Protein AF-A0AA96R3G8-F1 (afdb_monomer)

Foldseek 3Di:
DDKDWQDFDDQDLVSLLSSLVVQCPPPQNVVFDDPVNVVLSCVLNPADPDPVSCSVVSVVSSVVCQVDPWTQGPVRAIWHWDADPVRRTIMIGGPVNVVVVVVVVVVVVVVVVVVVPDPDD

Nearest PDB structures (foldseek):
  1lnw-assembly4_H  TM=2.146E-01  e=2.496E+00  Pseudomonas aeruginosa
  3dpu-assembly1_B  TM=3.747E-01  e=9.091E+00  Chlorobaculum tepidum

Sequence (121 aa):
MMFLELHEGTIGLDDIKRIVHKLLENKAVFRQLSPQLYNDLAYIITPTLASDHNEANIRAKFHEVVQNFVIQGDSGQPMRFYRDEQFNRLYFADEAGWKEAQGFEAREMDASLLKKQLPKL

Structure (mmCIF, N/CA/C/O backbone):
data_AF-A0AA96R3G8-F1
#
_entry.id   AF-A0AA96R3G8-F1
#
loop_
_atom_site.group_PDB
_atom_site.id
_atom_site.type_symbol
_atom_site.label_atom_id
_atom_site.label_alt_id
_atom_site.label_comp_id
_atom_site.label_asym_id
_atom_site.label_entity_id
_atom_site.label_seq_id
_atom_site.pdbx_PDB_ins_code
_atom_site.Cartn_x
_atom_site.Cartn_y
_atom_site.Cartn_z
_atom_site.occupancy
_atom_site.B_iso_or_equiv
_atom_site.auth_seq_id
_atom_site.auth_comp_id
_atom_site.auth_asym_id
_atom_site.auth_atom_id
_atom_site.pdbx_PDB_model_num
ATOM 1 N N . MET A 1 1 ? -14.581 2.679 10.925 1.00 65.12 1 MET A N 1
ATOM 2 C CA . MET A 1 1 ? -13.739 1.512 10.634 1.00 65.12 1 MET A CA 1
ATOM 3 C C . MET A 1 1 ? -13.480 1.492 9.147 1.00 65.12 1 MET A C 1
ATOM 5 O O . MET A 1 1 ? -14.438 1.597 8.386 1.00 65.12 1 MET A O 1
ATOM 9 N N . MET A 1 2 ? -12.218 1.415 8.744 1.00 70.81 2 MET A N 1
ATOM 10 C CA . MET A 1 2 ? -11.840 1.280 7.340 1.00 70.81 2 MET A CA 1
ATOM 11 C C . MET A 1 2 ? -10.905 0.087 7.171 1.00 70.81 2 MET A C 1
ATOM 13 O O . MET A 1 2 ? -9.944 -0.069 7.922 1.00 70.81 2 MET A O 1
ATOM 17 N N . PHE A 1 3 ? -11.205 -0.739 6.173 1.00 77.94 3 PHE A N 1
ATOM 18 C CA . PHE A 1 3 ? -10.492 -1.969 5.870 1.00 77.94 3 PHE A CA 1
ATOM 19 C C . PHE A 1 3 ? -10.480 -2.180 4.356 1.00 77.94 3 PHE A C 1
ATOM 21 O O . PHE A 1 3 ? -11.521 -2.098 3.701 1.00 77.94 3 PHE A O 1
ATOM 28 N N . LEU A 1 4 ? -9.297 -2.424 3.799 1.00 81.69 4 LEU A N 1
ATOM 29 C CA . LEU A 1 4 ? -9.097 -2.765 2.399 1.00 81.69 4 LEU A CA 1
ATOM 30 C C . LEU A 1 4 ? -8.249 -4.027 2.322 1.00 81.69 4 LEU A C 1
ATOM 32 O O . LEU A 1 4 ? -7.070 -4.003 2.665 1.00 81.69 4 LEU A O 1
ATOM 36 N N . GLU A 1 5 ? -8.823 -5.106 1.805 1.00 84.06 5 GLU A N 1
ATOM 37 C CA . GLU A 1 5 ? -8.031 -6.229 1.318 1.00 84.06 5 GLU A CA 1
ATOM 38 C C . GLU A 1 5 ? -7.383 -5.845 -0.013 1.00 84.06 5 GLU A C 1
ATOM 40 O O . GLU A 1 5 ? -8.050 -5.382 -0.949 1.00 84.06 5 GLU A O 1
ATOM 45 N N . LEU A 1 6 ? -6.062 -5.977 -0.090 1.00 85.94 6 LEU A N 1
ATOM 46 C CA . LEU A 1 6 ? -5.279 -5.531 -1.237 1.00 85.94 6 LEU A CA 1
ATOM 47 C C . LEU A 1 6 ? -4.809 -6.698 -2.100 1.00 85.94 6 LEU A C 1
ATOM 49 O O . LEU A 1 6 ? -4.832 -6.577 -3.327 1.00 85.94 6 LEU A O 1
ATOM 53 N N . HIS A 1 7 ? -4.400 -7.807 -1.483 1.00 88.31 7 HIS A N 1
ATOM 54 C CA . HIS A 1 7 ? -3.857 -8.957 -2.197 1.00 88.31 7 HIS A CA 1
ATOM 55 C C . HIS A 1 7 ? -3.891 -10.238 -1.357 1.00 88.31 7 HIS A C 1
ATOM 57 O O . HIS A 1 7 ? -3.734 -10.177 -0.139 1.00 88.31 7 HIS A O 1
ATOM 63 N N . GLU A 1 8 ? -4.005 -11.378 -2.038 1.00 84.00 8 GLU A N 1
ATOM 64 C CA . GLU A 1 8 ? -3.851 -12.731 -1.501 1.00 84.00 8 GLU A CA 1
ATOM 65 C C . GLU A 1 8 ? -2.782 -13.469 -2.313 1.00 84.00 8 GLU A C 1
ATOM 67 O O . GLU A 1 8 ? -2.838 -13.482 -3.544 1.00 84.00 8 GLU A O 1
ATOM 72 N N . GLY A 1 9 ? -1.826 -14.098 -1.628 1.00 83.50 9 GLY A N 1
ATOM 73 C CA . GLY A 1 9 ? -0.785 -14.905 -2.254 1.00 83.50 9 GLY A CA 1
ATOM 74 C C . GLY A 1 9 ? 0.555 -14.189 -2.443 1.00 83.50 9 GLY A C 1
ATOM 75 O O . GLY A 1 9 ? 0.915 -13.235 -1.747 1.00 83.50 9 GLY A O 1
ATOM 76 N N . THR A 1 10 ? 1.392 -14.758 -3.310 1.00 85.00 10 THR A N 1
ATOM 77 C CA . THR A 1 10 ? 2.745 -14.251 -3.561 1.00 85.00 10 THR A CA 1
ATOM 78 C C . THR A 1 10 ? 2.688 -12.993 -4.423 1.00 85.00 10 THR A C 1
ATOM 80 O O . THR A 1 10 ? 2.203 -13.030 -5.546 1.00 85.00 10 THR A O 1
ATOM 83 N N . ILE A 1 11 ? 3.264 -11.901 -3.919 1.00 86.69 11 ILE A N 1
ATOM 84 C CA . ILE A 1 11 ? 3.234 -10.594 -4.581 1.00 86.69 11 ILE A CA 1
ATOM 85 C C . ILE A 1 11 ? 4.309 -10.511 -5.684 1.00 86.69 11 ILE A C 1
ATOM 87 O O . ILE A 1 11 ? 5.512 -10.405 -5.408 1.00 86.69 11 ILE A O 1
ATOM 91 N N . GLY A 1 12 ? 3.869 -10.533 -6.945 1.00 90.44 12 GLY A N 1
ATOM 92 C CA . GLY A 1 12 ? 4.689 -10.226 -8.122 1.00 90.44 12 GLY A CA 1
ATOM 93 C C . GLY A 1 12 ? 4.858 -8.720 -8.372 1.00 90.44 12 GLY A C 1
ATOM 94 O O . GLY A 1 12 ? 4.276 -7.891 -7.677 1.00 90.44 12 GLY A O 1
ATOM 95 N N . LEU A 1 13 ? 5.650 -8.341 -9.383 1.00 89.81 13 LEU A N 1
ATOM 96 C CA . LEU A 1 13 ? 5.844 -6.924 -9.739 1.00 89.81 13 LEU A CA 1
ATOM 97 C C . LEU A 1 13 ? 4.536 -6.260 -10.203 1.00 89.81 13 LEU A C 1
ATOM 99 O O . LEU A 1 13 ? 4.243 -5.128 -9.818 1.00 89.81 13 LEU A O 1
ATOM 103 N N . ASP A 1 14 ? 3.733 -6.969 -10.995 1.00 90.31 14 ASP A N 1
ATOM 104 C CA . ASP A 1 14 ? 2.442 -6.456 -11.463 1.00 90.31 14 ASP A CA 1
ATOM 105 C C . ASP A 1 14 ? 1.448 -6.292 -10.309 1.00 90.31 14 ASP A C 1
ATOM 107 O O . ASP A 1 14 ? 0.704 -5.310 -10.259 1.00 90.31 14 ASP A O 1
ATOM 111 N N . ASP A 1 15 ? 1.491 -7.193 -9.324 1.00 92.31 15 ASP A N 1
ATOM 112 C CA . ASP A 1 15 ? 0.692 -7.068 -8.107 1.00 92.31 15 ASP A CA 1
ATOM 113 C C . ASP A 1 15 ? 1.091 -5.849 -7.285 1.00 92.31 15 ASP A C 1
ATOM 115 O O . ASP A 1 15 ? 0.208 -5.126 -6.835 1.00 92.31 15 ASP A O 1
ATOM 119 N N . ILE A 1 16 ? 2.390 -5.564 -7.141 1.00 93.88 16 ILE A N 1
ATOM 120 C CA . ILE A 1 16 ? 2.878 -4.351 -6.464 1.00 93.88 16 ILE A CA 1
ATOM 121 C C . ILE A 1 16 ? 2.243 -3.106 -7.085 1.00 93.88 16 ILE A C 1
ATOM 123 O O . ILE A 1 16 ? 1.663 -2.278 -6.378 1.00 93.88 16 ILE A O 1
ATOM 127 N N . LYS A 1 17 ? 2.306 -2.988 -8.415 1.00 93.44 17 LYS A N 1
ATOM 128 C CA . LYS A 1 17 ? 1.737 -1.841 -9.129 1.00 93.44 17 LYS A CA 1
ATOM 129 C C . LYS A 1 17 ? 0.223 -1.777 -8.952 1.00 93.44 17 LYS A C 1
ATOM 131 O O . LYS A 1 17 ? -0.302 -0.712 -8.638 1.00 93.44 17 LYS A O 1
ATOM 136 N N . ARG A 1 18 ? -0.476 -2.908 -9.084 1.00 93.38 18 ARG A N 1
ATOM 137 C CA . ARG A 1 18 ? -1.931 -3.008 -8.883 1.00 93.38 18 ARG A CA 1
ATOM 138 C C . ARG A 1 18 ? -2.352 -2.598 -7.470 1.00 93.38 18 ARG A C 1
ATOM 140 O O . ARG A 1 18 ? -3.327 -1.866 -7.316 1.00 93.38 18 ARG A O 1
ATOM 147 N N . ILE A 1 19 ? -1.622 -3.041 -6.447 1.00 94.06 19 ILE A N 1
ATOM 148 C CA . ILE A 1 19 ? -1.867 -2.698 -5.041 1.00 94.06 19 ILE A CA 1
ATOM 149 C C . ILE A 1 19 ? -1.732 -1.187 -4.836 1.00 94.06 19 ILE A C 1
ATOM 151 O O . ILE A 1 19 ? -2.623 -0.560 -4.261 1.00 94.06 19 ILE A O 1
ATOM 155 N N . VAL A 1 20 ? -0.645 -0.590 -5.332 1.00 94.56 20 VAL A N 1
ATOM 156 C CA . VAL A 1 20 ? -0.405 0.851 -5.185 1.00 94.56 20 VAL A CA 1
ATOM 157 C C . VAL A 1 20 ? -1.420 1.679 -5.973 1.00 94.56 20 VAL A C 1
ATOM 159 O O . VAL A 1 20 ? -1.931 2.667 -5.445 1.00 94.56 20 VAL A O 1
ATOM 162 N N . HIS A 1 21 ? -1.795 1.248 -7.179 1.00 94.19 21 HIS A N 1
ATOM 163 C CA . HIS A 1 21 ? -2.900 1.856 -7.923 1.00 94.19 21 HIS A CA 1
ATOM 164 C C . HIS A 1 21 ? -4.198 1.851 -7.109 1.00 94.19 21 HIS A C 1
ATOM 166 O O . HIS A 1 21 ? -4.803 2.906 -6.930 1.00 94.19 21 HIS A O 1
ATOM 172 N N . LYS A 1 22 ? -4.580 0.705 -6.531 1.00 91.88 22 LYS A N 1
ATOM 173 C CA . LYS A 1 22 ? -5.800 0.577 -5.716 1.00 91.88 22 LYS A CA 1
ATOM 174 C C . LYS A 1 22 ? -5.802 1.515 -4.503 1.00 91.88 22 LYS A C 1
ATOM 176 O O . LYS A 1 22 ? -6.852 2.042 -4.134 1.00 91.88 22 LYS A O 1
ATOM 181 N N . LEU A 1 23 ? -4.642 1.742 -3.882 1.00 91.69 23 LEU A N 1
ATOM 182 C CA . LEU A 1 23 ? -4.500 2.705 -2.785 1.00 91.69 23 LEU A CA 1
ATOM 183 C C . LEU A 1 23 ? -4.688 4.147 -3.257 1.00 91.69 23 LEU A C 1
ATOM 185 O O . LEU A 1 23 ? -5.429 4.896 -2.626 1.00 91.69 23 LEU A O 1
ATOM 189 N N . LEU A 1 24 ? -4.056 4.527 -4.368 1.00 92.69 24 LEU A N 1
ATOM 190 C CA . LEU A 1 24 ? -4.152 5.881 -4.921 1.00 92.69 24 LEU A CA 1
ATOM 191 C C . LEU A 1 24 ? -5.552 6.202 -5.468 1.00 92.69 24 LEU A C 1
ATOM 193 O O . LEU A 1 24 ? -5.988 7.348 -5.393 1.00 92.69 24 LEU A O 1
ATOM 197 N N . GLU A 1 25 ? -6.280 5.203 -5.969 1.00 92.19 25 GLU A N 1
ATOM 198 C CA . GLU A 1 25 ? -7.673 5.343 -6.415 1.00 92.19 25 GLU A CA 1
ATOM 199 C C . GLU A 1 25 ? -8.664 5.463 -5.248 1.00 92.19 25 GLU A C 1
ATOM 201 O O . GLU A 1 25 ? -9.774 5.988 -5.407 1.00 92.19 25 GLU A O 1
ATOM 206 N N . ASN A 1 26 ? -8.284 5.011 -4.050 1.00 90.19 26 ASN A N 1
ATOM 207 C CA . ASN A 1 26 ? -9.130 5.148 -2.879 1.00 90.19 26 ASN A CA 1
ATOM 208 C C . ASN A 1 26 ? -9.138 6.605 -2.392 1.00 90.19 26 ASN A C 1
ATOM 210 O O . ASN A 1 26 ? -8.193 7.088 -1.773 1.00 90.19 26 ASN A O 1
ATOM 214 N N . LYS A 1 27 ? -10.260 7.300 -2.606 1.00 88.88 27 LYS A N 1
ATOM 215 C CA . LYS A 1 27 ? -10.429 8.716 -2.234 1.00 88.88 27 LYS A CA 1
ATOM 216 C C . LYS A 1 27 ? -10.173 9.019 -0.755 1.00 88.88 27 LYS A C 1
ATOM 218 O O . LYS A 1 27 ? -9.825 10.154 -0.436 1.00 88.88 27 LYS A O 1
ATOM 223 N N . ALA A 1 28 ? -10.413 8.079 0.159 1.00 87.00 28 ALA A N 1
ATOM 224 C CA . ALA A 1 28 ? -10.144 8.301 1.580 1.00 87.00 28 ALA A CA 1
ATOM 225 C C . ALA A 1 28 ? -8.642 8.229 1.869 1.00 87.00 28 ALA A C 1
ATOM 227 O O . ALA A 1 28 ? -8.124 9.098 2.555 1.00 87.00 28 ALA A O 1
ATOM 228 N N . VAL A 1 29 ? -7.932 7.283 1.250 1.00 90.06 29 VAL A N 1
ATOM 229 C CA . VAL A 1 29 ? -6.465 7.213 1.309 1.00 90.06 29 VAL A CA 1
ATOM 230 C C . VAL A 1 29 ? -5.844 8.453 0.674 1.00 90.06 29 VAL A C 1
ATOM 232 O O . VAL A 1 29 ? -5.066 9.147 1.320 1.00 90.06 29 VAL A O 1
ATOM 235 N N . PHE A 1 30 ? -6.235 8.776 -0.562 1.00 90.81 30 PHE A N 1
ATOM 236 C CA . PHE A 1 30 ? -5.647 9.865 -1.344 1.00 90.81 30 PHE A CA 1
ATOM 237 C C . PHE A 1 30 ? -5.701 11.221 -0.627 1.00 90.81 30 PHE A C 1
ATOM 239 O O . PHE A 1 30 ? -4.719 11.957 -0.623 1.00 90.81 30 PHE A O 1
ATOM 246 N N . ARG A 1 31 ? -6.827 11.541 0.027 1.00 90.88 31 ARG A N 1
ATOM 247 C CA . ARG A 1 31 ? -7.010 12.806 0.766 1.00 90.88 31 ARG A CA 1
ATOM 248 C C . ARG A 1 31 ? -6.068 12.966 1.962 1.00 90.88 31 ARG A C 1
ATOM 250 O O . ARG A 1 31 ? -5.882 14.086 2.422 1.00 90.88 31 ARG A O 1
ATOM 257 N N . GLN A 1 32 ? -5.509 11.868 2.458 1.00 93.00 32 GLN A N 1
ATOM 258 C CA . GLN A 1 32 ? -4.698 11.819 3.673 1.00 93.00 32 GLN A CA 1
ATOM 259 C C . GLN A 1 32 ? -3.200 11.681 3.357 1.00 93.00 32 GLN A C 1
ATOM 261 O O . GLN A 1 32 ? -2.368 11.658 4.266 1.00 93.00 32 GLN A O 1
ATOM 266 N N . LEU A 1 33 ? -2.835 11.593 2.072 1.00 93.12 33 LEU A N 1
ATOM 267 C CA . LEU A 1 33 ? -1.444 11.531 1.641 1.00 93.12 33 LEU A CA 1
ATOM 268 C C . LEU A 1 33 ? -0.778 12.894 1.800 1.00 93.12 33 LEU A C 1
ATOM 270 O O . LEU A 1 33 ? -1.230 13.902 1.256 1.00 93.12 33 LEU A O 1
ATOM 274 N N . SER A 1 34 ? 0.368 12.908 2.475 1.00 93.62 34 SER A N 1
ATOM 275 C CA . SER A 1 34 ? 1.307 14.012 2.321 1.00 93.62 34 SER A CA 1
ATOM 276 C C . SER A 1 34 ? 1.939 13.965 0.920 1.00 93.62 34 SER A C 1
ATOM 278 O O . SER A 1 34 ? 1.984 12.896 0.301 1.00 93.62 34 SER A O 1
ATOM 280 N N . PRO A 1 35 ? 2.500 15.080 0.418 1.00 94.88 35 PRO A N 1
ATOM 281 C CA . PRO A 1 35 ? 3.218 15.079 -0.857 1.00 94.88 35 PRO A CA 1
ATOM 282 C C . PRO A 1 35 ? 4.340 14.033 -0.919 1.00 94.88 35 PRO A C 1
ATOM 284 O O . PRO A 1 35 ? 4.540 13.408 -1.956 1.00 94.88 35 PRO A O 1
ATOM 287 N N . GLN A 1 36 ? 5.036 13.799 0.199 1.00 93.38 36 GLN A N 1
ATOM 288 C CA . GLN A 1 36 ? 6.088 12.786 0.285 1.00 93.38 36 GLN A CA 1
ATOM 289 C C . GLN A 1 36 ? 5.525 11.372 0.098 1.00 93.38 36 GLN A C 1
ATOM 291 O O . GLN A 1 36 ? 6.007 10.633 -0.755 1.00 93.38 36 GLN A O 1
ATOM 296 N N . LEU A 1 37 ? 4.461 11.028 0.829 1.00 94.00 37 LEU A N 1
ATOM 297 C CA . LEU A 1 37 ? 3.821 9.716 0.721 1.00 94.00 37 LEU A CA 1
ATOM 298 C C . LEU A 1 37 ? 3.225 9.487 -0.671 1.00 94.00 37 LEU A C 1
ATOM 300 O O . LEU A 1 37 ? 3.325 8.389 -1.212 1.00 94.00 37 LEU A O 1
ATOM 304 N N . TYR A 1 38 ? 2.640 10.525 -1.272 1.00 95.31 38 TYR A N 1
ATOM 305 C CA . TYR A 1 38 ? 2.179 10.455 -2.655 1.00 95.31 38 TYR A CA 1
ATOM 306 C C . TYR A 1 38 ? 3.334 10.150 -3.613 1.00 95.31 38 TYR A C 1
ATOM 308 O O . TYR A 1 38 ? 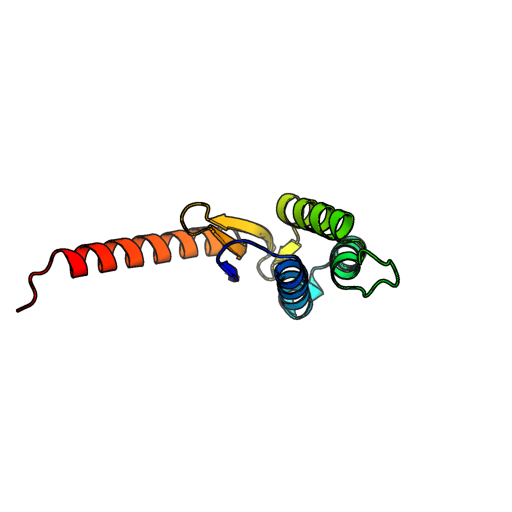3.203 9.252 -4.439 1.00 95.31 38 TYR A O 1
ATOM 316 N N . ASN A 1 39 ? 4.469 10.841 -3.483 1.00 94.94 39 ASN A N 1
ATOM 317 C CA . ASN A 1 39 ? 5.635 10.610 -4.335 1.00 94.94 39 ASN A CA 1
ATOM 318 C C . ASN A 1 39 ? 6.211 9.198 -4.165 1.00 94.94 39 ASN A C 1
ATOM 320 O O . ASN A 1 39 ? 6.590 8.575 -5.157 1.00 94.94 39 ASN A O 1
ATOM 324 N N . ASP A 1 40 ? 6.235 8.671 -2.939 1.00 94.38 40 ASP A N 1
ATOM 325 C CA . ASP A 1 40 ? 6.693 7.306 -2.662 1.00 94.38 40 ASP A CA 1
ATOM 326 C C . ASP A 1 40 ? 5.815 6.256 -3.362 1.00 94.38 40 ASP A C 1
ATOM 328 O O . ASP A 1 40 ? 6.335 5.316 -3.967 1.00 94.38 40 ASP A O 1
ATOM 332 N N . LEU A 1 41 ? 4.490 6.441 -3.343 1.00 95.25 41 LEU A N 1
ATOM 333 C CA . LEU A 1 41 ? 3.548 5.589 -4.074 1.00 95.25 41 LEU A CA 1
ATOM 334 C C . LEU A 1 41 ? 3.646 5.802 -5.594 1.00 95.25 41 LEU A C 1
ATOM 336 O O . LEU A 1 41 ? 3.675 4.840 -6.359 1.00 95.25 41 LEU A O 1
ATOM 340 N N . ALA A 1 42 ? 3.743 7.050 -6.052 1.00 94.75 42 ALA A N 1
ATOM 341 C CA . ALA A 1 42 ? 3.836 7.386 -7.469 1.00 94.75 42 ALA A CA 1
ATOM 342 C C . ALA A 1 42 ? 5.099 6.799 -8.113 1.00 94.75 42 ALA A C 1
ATOM 344 O O . ALA A 1 42 ? 5.027 6.303 -9.237 1.00 94.75 42 ALA A O 1
ATOM 345 N N . TYR A 1 43 ? 6.231 6.780 -7.404 1.00 94.69 43 TYR A N 1
ATOM 346 C CA . TYR A 1 43 ? 7.468 6.155 -7.878 1.00 94.69 43 TYR A CA 1
ATOM 347 C C . TYR A 1 43 ? 7.265 4.688 -8.284 1.00 94.69 43 TYR A C 1
ATOM 349 O O . TYR A 1 43 ? 7.802 4.250 -9.296 1.00 94.69 43 TYR A O 1
ATOM 357 N N . ILE A 1 44 ? 6.454 3.940 -7.529 1.00 94.69 44 ILE A N 1
ATOM 358 C CA . ILE A 1 44 ? 6.206 2.513 -7.772 1.00 94.69 44 ILE A CA 1
ATOM 359 C C . ILE A 1 44 ? 5.428 2.280 -9.076 1.00 94.69 44 ILE A C 1
ATOM 361 O O . ILE A 1 44 ? 5.686 1.308 -9.790 1.00 94.69 44 ILE A O 1
ATOM 365 N N . ILE A 1 45 ? 4.469 3.155 -9.386 1.00 93.19 45 ILE A N 1
ATOM 366 C CA . ILE A 1 45 ? 3.563 2.990 -10.534 1.00 93.19 45 ILE A CA 1
ATOM 367 C C . ILE A 1 45 ? 3.992 3.774 -11.776 1.00 93.19 45 ILE A C 1
ATOM 369 O O . ILE A 1 45 ? 3.476 3.522 -12.864 1.00 93.19 45 ILE A O 1
ATOM 373 N N . THR A 1 46 ? 4.930 4.713 -11.642 1.00 91.69 46 THR A N 1
ATOM 374 C CA . THR A 1 46 ? 5.379 5.539 -12.765 1.00 91.69 46 THR A CA 1
ATOM 375 C C . THR A 1 46 ? 6.136 4.675 -13.779 1.00 91.69 46 THR A C 1
ATOM 377 O O . THR A 1 46 ? 7.109 4.010 -13.414 1.00 91.69 46 THR A O 1
ATOM 380 N N . PRO A 1 47 ? 5.729 4.672 -15.062 1.00 86.06 47 PRO A N 1
ATOM 381 C CA . PRO A 1 47 ? 6.470 3.979 -16.106 1.00 86.06 47 PRO A CA 1
ATOM 382 C C . PRO A 1 47 ? 7.909 4.495 -16.207 1.00 86.06 47 PRO A C 1
ATOM 384 O O . PRO A 1 47 ? 8.159 5.696 -16.126 1.00 86.06 47 PRO A O 1
ATOM 387 N N . THR A 1 48 ? 8.855 3.589 -16.433 1.00 85.94 48 THR A N 1
ATOM 388 C CA . THR A 1 48 ? 10.274 3.914 -16.623 1.00 85.94 48 THR A CA 1
ATOM 389 C C . THR A 1 48 ? 10.758 3.407 -17.977 1.00 85.94 48 THR A C 1
ATOM 391 O O . THR A 1 48 ? 10.258 2.404 -18.490 1.00 85.94 48 THR A O 1
ATOM 394 N N . LEU A 1 49 ? 11.744 4.104 -18.542 1.00 87.31 49 LEU A N 1
ATOM 395 C CA . LEU A 1 49 ? 12.429 3.722 -19.779 1.00 87.31 49 LEU A CA 1
ATOM 396 C C . LEU A 1 49 ? 13.620 2.778 -19.531 1.00 87.31 49 LEU A C 1
ATOM 398 O O . LEU A 1 49 ? 14.295 2.390 -20.481 1.00 87.31 49 LEU A O 1
ATOM 402 N N . ALA A 1 50 ? 13.903 2.434 -18.271 1.00 86.62 50 ALA A N 1
ATOM 403 C CA . ALA A 1 50 ? 14.954 1.485 -17.919 1.00 86.62 50 ALA A CA 1
ATOM 404 C C . ALA A 1 50 ? 14.639 0.081 -18.462 1.00 86.62 50 ALA A C 1
ATOM 406 O O . ALA A 1 50 ? 13.501 -0.382 -18.378 1.00 86.62 50 ALA A O 1
ATOM 407 N N . SER A 1 51 ? 15.658 -0.604 -18.984 1.00 83.94 51 SER A N 1
ATOM 408 C CA . SER A 1 51 ? 15.532 -1.9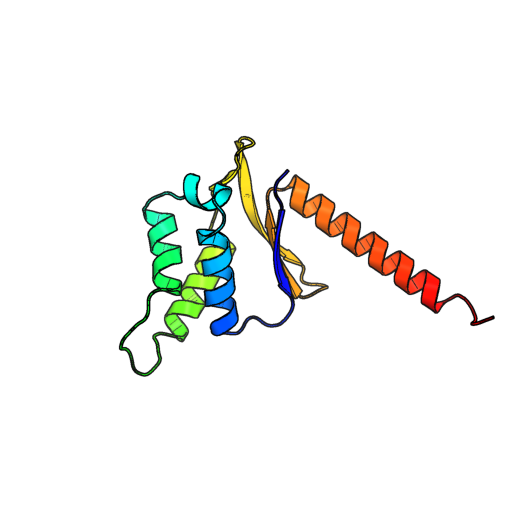23 -19.622 1.00 83.94 51 SER A CA 1
ATOM 409 C C . SER A 1 51 ? 15.065 -3.026 -18.668 1.00 83.94 51 SER A C 1
ATOM 411 O O . SER A 1 51 ? 14.453 -3.995 -19.100 1.00 83.94 51 SER A O 1
ATOM 413 N N . ASP A 1 52 ? 15.365 -2.887 -17.378 1.00 87.69 52 ASP A N 1
ATOM 414 C CA . ASP A 1 52 ? 14.942 -3.776 -16.289 1.00 87.69 52 ASP A CA 1
ATOM 415 C C . ASP A 1 52 ? 13.672 -3.273 -15.581 1.00 87.69 52 ASP A C 1
ATOM 417 O O . ASP A 1 52 ? 13.288 -3.770 -14.521 1.00 87.69 52 ASP A O 1
ATOM 421 N N . HIS A 1 53 ? 13.053 -2.225 -16.127 1.00 83.81 53 HIS A N 1
ATOM 422 C CA . HIS A 1 53 ? 11.910 -1.533 -15.552 1.00 83.81 53 HIS A CA 1
ATOM 423 C C . HIS A 1 53 ? 12.111 -1.070 -14.097 1.00 83.81 53 HIS A C 1
ATOM 425 O O . HIS A 1 53 ? 11.123 -0.847 -13.394 1.00 83.81 53 HIS A O 1
ATOM 431 N N . ASN A 1 54 ? 13.362 -0.894 -13.643 1.00 90.38 54 ASN A N 1
ATOM 432 C CA . ASN A 1 54 ? 13.717 -0.613 -12.249 1.00 90.38 54 ASN A CA 1
ATOM 433 C C . ASN A 1 54 ? 13.098 -1.609 -11.243 1.00 90.38 54 ASN A C 1
ATOM 435 O O . ASN A 1 54 ? 12.786 -1.228 -10.111 1.00 90.38 54 ASN A O 1
ATOM 439 N N . GLU A 1 55 ? 12.900 -2.874 -11.627 1.00 91.81 55 GLU A N 1
ATOM 440 C CA . GLU A 1 55 ? 12.148 -3.852 -10.829 1.00 91.81 55 GLU A CA 1
ATOM 441 C C . GLU A 1 55 ? 12.680 -3.992 -9.393 1.00 91.81 55 GLU A C 1
ATOM 443 O O . GLU A 1 55 ? 11.903 -3.948 -8.436 1.00 91.81 55 GLU A O 1
ATOM 448 N N . ALA A 1 56 ? 13.998 -4.121 -9.223 1.00 92.50 56 ALA A N 1
ATOM 449 C CA . ALA A 1 56 ? 14.609 -4.274 -7.903 1.00 92.50 56 ALA A CA 1
ATOM 450 C C . ALA A 1 56 ? 14.328 -3.063 -6.994 1.00 92.50 56 ALA A C 1
ATOM 452 O O . ALA A 1 56 ? 13.979 -3.228 -5.823 1.00 92.50 56 ALA A O 1
ATOM 453 N N . ASN A 1 57 ? 14.402 -1.852 -7.551 1.00 93.69 57 ASN A N 1
ATOM 454 C CA . ASN A 1 57 ? 14.135 -0.616 -6.818 1.00 93.69 57 ASN A CA 1
ATOM 455 C C . ASN A 1 57 ? 12.650 -0.484 -6.464 1.00 93.69 57 ASN A C 1
ATOM 457 O O . ASN A 1 57 ? 12.320 -0.096 -5.346 1.00 93.69 57 ASN A O 1
ATOM 461 N N . ILE A 1 58 ? 11.749 -0.860 -7.377 1.00 94.69 58 ILE A N 1
ATOM 462 C CA . ILE A 1 58 ? 10.303 -0.887 -7.119 1.00 94.69 58 ILE A CA 1
ATOM 463 C C . ILE A 1 58 ? 9.976 -1.861 -5.984 1.00 94.69 58 ILE A C 1
ATOM 465 O O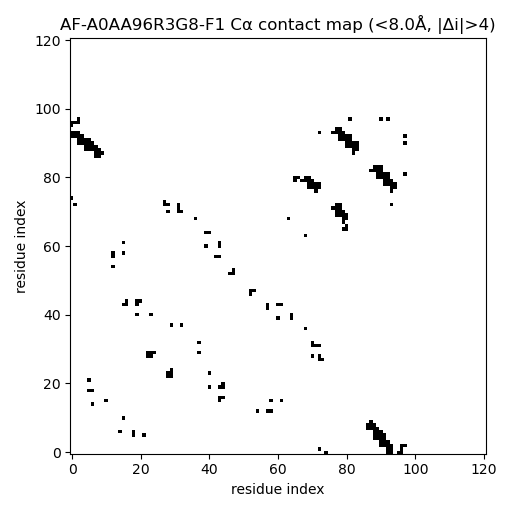 . ILE A 1 58 ? 9.224 -1.513 -5.075 1.00 94.69 58 ILE A O 1
ATOM 469 N N . ARG A 1 59 ? 10.564 -3.063 -5.995 1.00 94.81 59 ARG A N 1
ATOM 470 C CA . ARG A 1 59 ? 10.367 -4.060 -4.931 1.00 94.81 59 ARG A CA 1
ATOM 471 C C . ARG A 1 59 ? 10.866 -3.554 -3.581 1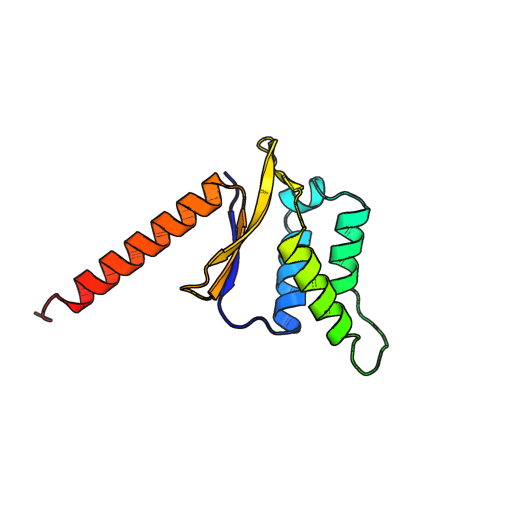.00 94.81 59 ARG A C 1
ATOM 473 O O . ARG A 1 59 ? 10.148 -3.676 -2.590 1.00 94.81 59 ARG A O 1
ATOM 480 N N . ALA A 1 60 ? 12.056 -2.955 -3.547 1.00 95.00 60 ALA A N 1
ATOM 481 C CA . ALA A 1 60 ? 12.607 -2.363 -2.332 1.00 95.00 60 ALA A CA 1
ATOM 482 C C . ALA A 1 60 ? 11.713 -1.230 -1.803 1.00 95.00 60 ALA A C 1
ATOM 484 O O . ALA A 1 60 ? 11.371 -1.214 -0.621 1.00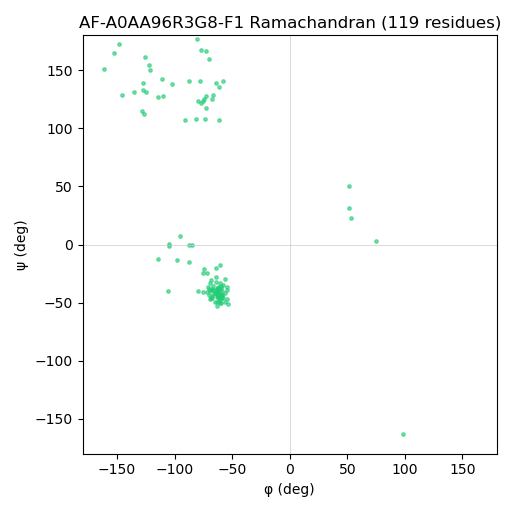 95.00 60 ALA A O 1
ATOM 485 N N . LYS A 1 61 ? 11.258 -0.335 -2.689 1.00 95.31 61 LYS A N 1
ATOM 486 C CA . LYS A 1 61 ? 10.379 0.779 -2.323 1.00 95.31 61 LYS A CA 1
ATOM 487 C C . LYS A 1 61 ? 9.025 0.305 -1.808 1.00 95.31 61 LYS A C 1
ATOM 489 O O . LYS A 1 61 ? 8.527 0.822 -0.814 1.00 95.31 61 LYS A O 1
ATOM 494 N N . PHE A 1 62 ? 8.441 -0.709 -2.440 1.00 94.94 62 PHE A N 1
ATOM 495 C CA . PHE A 1 62 ? 7.196 -1.304 -1.967 1.00 94.94 62 PHE A CA 1
ATOM 496 C C . PHE A 1 62 ? 7.350 -1.917 -0.573 1.00 94.94 62 PHE A C 1
ATOM 498 O O . PHE A 1 62 ? 6.477 -1.735 0.271 1.00 94.94 62 PHE A O 1
ATOM 505 N N . HIS A 1 63 ? 8.466 -2.598 -0.300 1.00 93.94 63 HIS A N 1
ATOM 506 C CA . HIS A 1 63 ? 8.736 -3.148 1.027 1.00 93.94 63 HIS A CA 1
ATOM 507 C C . HIS A 1 63 ? 8.844 -2.050 2.096 1.00 93.94 63 HIS A C 1
ATOM 509 O O . HIS A 1 63 ? 8.231 -2.169 3.156 1.00 93.94 63 HIS A O 1
ATOM 515 N N . GLU A 1 64 ? 9.550 -0.957 1.790 1.00 94.75 64 GLU A N 1
ATOM 516 C CA . GLU A 1 64 ? 9.643 0.222 2.659 1.00 94.75 64 GLU A CA 1
ATOM 517 C C . GLU A 1 64 ? 8.256 0.819 2.950 1.00 94.75 64 GLU A C 1
ATOM 519 O O . GLU A 1 64 ? 7.925 1.092 4.105 1.00 94.75 64 GLU A O 1
ATOM 524 N N . VAL A 1 65 ? 7.425 0.976 1.913 1.00 93.81 65 VAL A N 1
ATOM 525 C CA . VAL A 1 65 ? 6.047 1.466 2.042 1.00 93.81 65 VAL A CA 1
ATOM 526 C C . VAL A 1 65 ? 5.234 0.536 2.940 1.00 93.81 65 VAL A C 1
ATOM 528 O O . VAL A 1 65 ? 4.637 0.999 3.903 1.00 93.81 65 VAL A O 1
ATOM 531 N N . VAL A 1 66 ? 5.242 -0.775 2.703 1.00 92.19 66 VAL A N 1
ATOM 532 C CA . VAL A 1 66 ? 4.476 -1.722 3.532 1.00 92.19 66 VAL A CA 1
ATOM 533 C C . VAL A 1 66 ? 4.880 -1.649 5.011 1.00 92.19 66 VAL A C 1
ATOM 535 O O . VAL A 1 66 ? 4.025 -1.790 5.880 1.00 92.19 66 VAL A O 1
ATOM 538 N N . GLN A 1 67 ? 6.153 -1.396 5.318 1.00 91.38 67 GLN A N 1
ATOM 539 C CA . GLN A 1 67 ? 6.632 -1.329 6.701 1.00 91.38 67 GLN A CA 1
ATOM 540 C C . GLN A 1 67 ? 6.319 -0.004 7.402 1.00 91.38 67 GLN A C 1
ATOM 542 O O . GLN A 1 67 ? 5.973 -0.005 8.583 1.00 91.38 67 GLN A O 1
ATOM 547 N N . ASN A 1 68 ? 6.454 1.119 6.694 1.00 92.94 68 ASN A N 1
ATOM 548 C CA . ASN A 1 68 ? 6.528 2.440 7.326 1.00 92.94 68 ASN A CA 1
ATOM 549 C C . ASN A 1 68 ? 5.346 3.356 6.996 1.00 92.94 68 ASN A C 1
ATOM 551 O O . ASN A 1 68 ? 5.185 4.408 7.616 1.00 92.94 68 ASN A O 1
ATOM 555 N N . PHE A 1 69 ? 4.526 2.994 6.013 1.00 93.19 69 PHE A N 1
ATOM 556 C CA . PHE A 1 69 ? 3.448 3.848 5.544 1.00 93.19 69 PHE A CA 1
ATOM 557 C C . PHE A 1 69 ? 2.303 3.900 6.555 1.00 93.19 69 PHE A C 1
ATOM 559 O O . PHE A 1 69 ? 1.634 2.900 6.837 1.00 93.19 69 PHE A O 1
ATOM 566 N N . VAL A 1 70 ? 2.062 5.105 7.068 1.00 94.19 70 VAL A N 1
ATOM 567 C CA . VAL A 1 70 ? 0.977 5.411 7.996 1.00 94.19 70 VAL A CA 1
ATOM 568 C C . VAL A 1 70 ? 0.299 6.700 7.554 1.00 94.19 70 VAL A C 1
ATOM 570 O O . VAL A 1 70 ? 0.964 7.708 7.320 1.00 94.19 70 VAL A O 1
ATOM 573 N N . ILE A 1 71 ? -1.029 6.677 7.481 1.00 93.75 71 ILE A N 1
ATOM 574 C CA . ILE A 1 71 ? -1.857 7.871 7.260 1.00 93.75 71 ILE A CA 1
ATOM 575 C C . ILE A 1 71 ? -2.908 7.979 8.359 1.00 93.75 71 ILE A C 1
ATOM 577 O O . ILE A 1 71 ? -3.223 7.000 9.035 1.00 93.75 71 ILE A O 1
ATOM 581 N N . GLN A 1 72 ? -3.480 9.163 8.532 1.00 91.69 72 GLN A N 1
ATOM 582 C CA . GLN A 1 72 ? -4.667 9.350 9.361 1.00 91.69 72 GLN A CA 1
ATOM 583 C C . GLN A 1 72 ? -5.898 8.924 8.557 1.00 91.69 72 GLN A C 1
ATOM 585 O O . GLN A 1 72 ? -6.118 9.434 7.467 1.00 91.69 72 GLN A O 1
ATOM 590 N N . GLY A 1 73 ? -6.693 7.982 9.056 1.00 85.44 73 GLY A N 1
ATOM 591 C CA . GLY A 1 73 ? -7.998 7.675 8.472 1.00 85.44 73 GLY A CA 1
ATOM 592 C C . GLY A 1 73 ? -9.020 8.777 8.765 1.00 85.44 73 GLY A C 1
ATOM 593 O O . GLY A 1 73 ? -8.830 9.593 9.664 1.00 85.44 73 GLY A O 1
ATOM 594 N N . ASP A 1 74 ? -10.160 8.759 8.069 1.00 81.88 74 ASP A N 1
ATOM 595 C CA . ASP A 1 74 ? -11.245 9.745 8.259 1.00 81.88 74 ASP A CA 1
ATOM 596 C C . ASP A 1 74 ? -11.836 9.732 9.693 1.00 81.88 74 ASP A C 1
ATOM 598 O O . ASP A 1 74 ? -12.471 10.693 10.120 1.00 81.88 74 ASP A O 1
ATOM 602 N N . SER A 1 75 ? -11.605 8.662 10.464 1.00 82.06 75 SER A N 1
ATOM 603 C CA . SER A 1 75 ? -11.957 8.542 11.888 1.00 82.06 75 SER A CA 1
ATOM 604 C C . SER A 1 75 ? -10.913 9.137 12.850 1.00 82.06 75 SER A C 1
ATOM 606 O O . SER A 1 75 ? -11.085 9.036 14.065 1.00 82.06 75 SER A O 1
ATOM 608 N N . GLY A 1 76 ? -9.809 9.688 12.335 1.00 85.06 76 GLY A N 1
ATOM 609 C CA . GLY A 1 76 ? -8.646 10.129 13.114 1.00 85.06 76 GLY A CA 1
ATOM 610 C C . GLY A 1 76 ? -7.755 8.986 13.620 1.00 85.06 76 GLY A C 1
ATOM 611 O O . GLY A 1 76 ? -6.794 9.219 14.352 1.00 85.06 76 GLY A O 1
ATOM 612 N N . GLN A 1 77 ? -8.068 7.736 13.262 1.00 90.19 77 GLN A N 1
ATOM 613 C CA . GLN A 1 77 ? -7.258 6.577 13.634 1.00 90.19 77 GLN A CA 1
ATOM 614 C C . GLN A 1 77 ? -6.145 6.341 12.610 1.00 90.19 77 GLN A C 1
ATOM 616 O O . GLN A 1 77 ? -6.389 6.478 11.409 1.00 90.19 77 GLN A O 1
ATOM 621 N N . PRO A 1 78 ? -4.933 5.960 13.046 1.00 93.19 78 PRO A N 1
ATOM 622 C CA . PRO A 1 78 ? -3.855 5.649 12.124 1.00 93.19 78 PRO 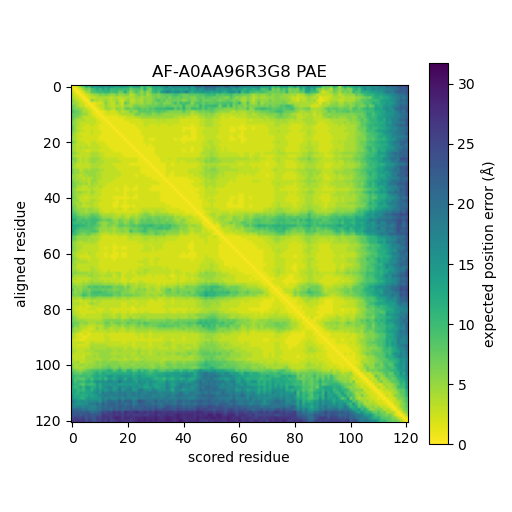A CA 1
ATOM 623 C C . PRO A 1 78 ? -4.192 4.396 11.313 1.00 93.19 78 PRO A C 1
ATOM 625 O O . PRO A 1 78 ? -4.511 3.344 11.872 1.00 93.19 78 PRO A O 1
ATOM 628 N N . MET A 1 79 ? -4.065 4.508 9.998 1.00 94.06 79 MET A N 1
ATOM 629 C CA . MET A 1 79 ? -4.167 3.402 9.058 1.00 94.06 79 MET A CA 1
ATOM 630 C C . MET A 1 79 ? -2.783 2.976 8.594 1.00 94.06 79 MET A C 1
ATOM 632 O O . MET A 1 79 ? -1.938 3.824 8.303 1.00 94.06 79 MET A O 1
ATOM 636 N N . ARG A 1 80 ? -2.562 1.665 8.512 1.00 95.19 80 ARG A N 1
ATOM 637 C CA . ARG A 1 80 ? -1.287 1.059 8.115 1.00 95.19 80 ARG A CA 1
ATOM 638 C C . ARG A 1 80 ? -1.519 -0.261 7.388 1.00 95.19 80 ARG A C 1
ATOM 640 O O . ARG A 1 80 ? -2.644 -0.764 7.335 1.00 95.19 80 ARG A O 1
ATOM 647 N N . PHE A 1 81 ? -0.447 -0.826 6.848 1.00 94.44 81 PHE A N 1
ATOM 648 C CA . PHE A 1 81 ? -0.492 -2.169 6.289 1.00 94.44 81 PHE A CA 1
ATOM 649 C C . PHE A 1 81 ? -0.455 -3.236 7.382 1.00 94.44 81 PHE A C 1
ATOM 651 O O . PHE A 1 81 ? 0.290 -3.124 8.356 1.00 94.44 81 PHE A O 1
ATOM 658 N N . TYR A 1 82 ? -1.234 -4.293 7.180 1.00 92.69 82 TYR A N 1
ATOM 659 C CA . TYR A 1 82 ? -1.218 -5.504 7.991 1.00 92.69 82 TYR A CA 1
ATOM 660 C C . TYR A 1 82 ? -1.059 -6.711 7.079 1.00 92.69 82 TYR A C 1
ATOM 662 O O . TYR A 1 82 ? -1.672 -6.767 6.012 1.00 92.69 82 TYR A O 1
ATOM 670 N N . ARG A 1 83 ? -0.239 -7.674 7.498 1.00 89.38 83 ARG A N 1
ATOM 671 C CA . ARG A 1 83 ? -0.059 -8.932 6.781 1.00 89.38 83 ARG A CA 1
ATOM 672 C C . ARG A 1 83 ? -0.575 -10.079 7.627 1.00 89.38 83 ARG A C 1
ATOM 674 O O . ARG A 1 83 ? -0.187 -10.227 8.783 1.00 89.38 83 ARG A O 1
ATOM 681 N N . ASP A 1 84 ? -1.446 -10.873 7.030 1.00 87.00 84 ASP A N 1
ATOM 682 C CA . ASP A 1 84 ? -1.814 -12.171 7.560 1.00 87.00 84 ASP A CA 1
ATOM 683 C C . ASP A 1 84 ? -0.882 -13.213 6.953 1.00 87.00 84 ASP A C 1
ATOM 685 O O . ASP A 1 84 ? -0.966 -13.515 5.763 1.00 87.00 84 ASP A O 1
ATOM 689 N N . GLU A 1 85 ? 0.038 -13.727 7.763 1.00 84.00 85 GLU A N 1
ATOM 690 C CA . GLU A 1 85 ? 1.008 -14.739 7.337 1.00 84.00 85 GLU A CA 1
ATOM 691 C C . GLU A 1 85 ? 0.361 -16.113 7.121 1.00 84.00 85 GLU A C 1
ATOM 693 O O . GLU A 1 85 ? 0.868 -16.915 6.340 1.00 84.00 85 GLU A O 1
ATOM 698 N N . GLN A 1 86 ? -0.768 -16.394 7.778 1.00 79.81 86 GLN A N 1
ATOM 699 C CA . GLN A 1 86 ? -1.440 -17.686 7.682 1.00 79.81 86 GLN A CA 1
ATOM 700 C C . GLN A 1 86 ? -2.103 -17.869 6.314 1.00 79.81 86 GLN A C 1
ATOM 702 O O . GLN A 1 86 ? -2.020 -18.948 5.727 1.00 79.81 86 GLN A O 1
ATOM 707 N N . PHE A 1 87 ? -2.723 -16.808 5.798 1.00 78.50 87 PHE A N 1
ATOM 708 C CA . PHE A 1 87 ? -3.378 -16.805 4.483 1.00 78.50 87 PHE A CA 1
ATOM 709 C C . PHE A 1 87 ? -2.575 -16.063 3.414 1.00 78.50 87 PHE A C 1
ATOM 711 O O . PHE A 1 87 ? -2.989 -15.983 2.260 1.00 78.50 87 PHE A O 1
ATOM 718 N N . ASN A 1 88 ? -1.410 -15.530 3.789 1.00 84.38 88 ASN A N 1
ATOM 719 C CA . ASN A 1 88 ? -0.552 -14.708 2.948 1.00 84.38 88 ASN A CA 1
ATOM 720 C C . ASN A 1 88 ? -1.324 -13.546 2.289 1.00 84.38 88 ASN A C 1
ATOM 722 O O . ASN A 1 88 ? -1.266 -13.343 1.074 1.00 84.38 88 ASN A O 1
ATOM 726 N N . ARG A 1 89 ? -2.077 -12.796 3.100 1.00 87.56 89 ARG A N 1
ATOM 727 C CA . ARG A 1 89 ? -2.915 -11.674 2.654 1.00 87.56 89 ARG A CA 1
ATOM 728 C C . ARG A 1 89 ? -2.378 -10.340 3.144 1.00 87.56 89 ARG A C 1
ATOM 730 O O . ARG A 1 89 ? -1.879 -10.233 4.263 1.00 87.56 89 ARG A O 1
ATOM 737 N N . LEU A 1 90 ? -2.486 -9.317 2.302 1.00 91.25 90 LEU A N 1
ATOM 738 C CA . LEU A 1 90 ? -2.099 -7.946 2.618 1.00 91.25 90 LEU A CA 1
ATOM 739 C C . LEU A 1 90 ? -3.340 -7.066 2.735 1.00 91.25 90 LEU A C 1
ATOM 741 O O . LEU A 1 90 ? -4.148 -6.974 1.807 1.00 91.25 90 LEU A O 1
ATOM 74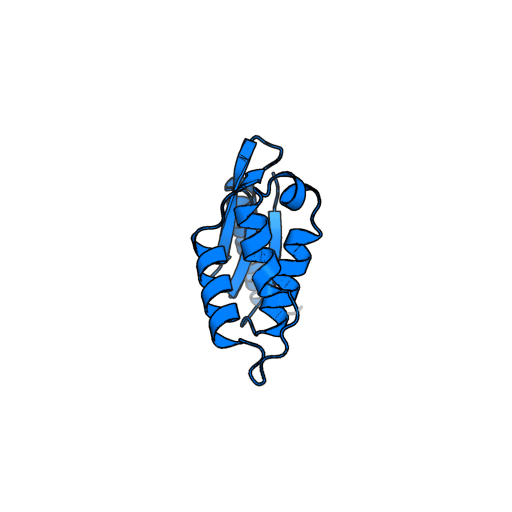5 N N . TYR A 1 91 ? -3.428 -6.357 3.851 1.00 91.62 91 TYR A N 1
ATOM 746 C CA . TYR A 1 91 ? -4.521 -5.460 4.182 1.00 91.62 91 TYR A CA 1
ATOM 747 C C . TYR A 1 91 ? -4.008 -4.048 4.431 1.00 91.62 91 TYR A C 1
ATOM 749 O O . TYR A 1 91 ? -2.866 -3.852 4.843 1.00 91.62 91 TYR A O 1
ATOM 757 N N . PHE A 1 92 ? -4.879 -3.064 4.229 1.00 93.31 92 PHE A N 1
ATOM 758 C CA . PHE A 1 92 ? -4.675 -1.688 4.657 1.00 93.31 92 PHE A CA 1
ATOM 759 C C . PHE A 1 92 ? -5.872 -1.234 5.485 1.00 93.31 92 PHE A C 1
ATOM 761 O O . PHE A 1 92 ? -6.994 -1.149 4.978 1.00 93.31 92 PHE A O 1
ATOM 768 N N . ALA A 1 93 ? -5.650 -1.005 6.775 1.00 92.31 93 ALA A N 1
ATOM 769 C CA . ALA A 1 93 ? -6.734 -0.841 7.734 1.00 92.31 93 ALA A CA 1
ATOM 770 C C . ALA A 1 93 ? -6.328 0.025 8.928 1.00 92.31 93 ALA A C 1
ATOM 772 O O . ALA A 1 93 ? -5.142 0.258 9.173 1.00 92.31 93 ALA A O 1
ATOM 773 N N . ASP A 1 94 ? -7.329 0.481 9.679 1.00 92.88 94 ASP A N 1
ATOM 774 C CA . ASP A 1 94 ? -7.138 0.849 11.083 1.00 92.88 94 ASP A CA 1
ATOM 775 C C . ASP A 1 94 ? -7.055 -0.418 11.967 1.00 92.88 94 ASP A C 1
ATOM 777 O O . ASP A 1 94 ? -7.352 -1.532 11.525 1.00 92.88 94 ASP A O 1
ATOM 781 N N . GLU A 1 95 ? -6.626 -0.273 13.225 1.00 91.06 95 GLU A N 1
ATOM 782 C CA . GLU A 1 95 ? -6.439 -1.423 14.126 1.00 91.06 95 GLU A CA 1
ATOM 783 C C . GLU A 1 95 ? -7.745 -2.204 14.371 1.00 91.06 95 GLU A C 1
ATOM 785 O O . GLU A 1 95 ? -7.721 -3.426 14.522 1.00 91.06 95 GLU A O 1
ATOM 790 N N . ALA A 1 96 ? -8.888 -1.513 14.394 1.00 88.94 96 ALA A N 1
ATOM 791 C CA . ALA A 1 96 ? -10.191 -2.145 14.581 1.00 88.94 96 ALA A CA 1
ATOM 792 C C . ALA A 1 96 ? -10.575 -3.001 13.365 1.00 88.94 96 ALA A C 1
ATOM 794 O O . ALA A 1 96 ? -10.946 -4.160 13.534 1.00 88.94 96 ALA A O 1
ATOM 795 N N . GLY A 1 97 ? -10.408 -2.467 12.153 1.00 88.12 97 GLY A N 1
ATOM 796 C CA . GLY A 1 97 ? -10.647 -3.182 10.903 1.00 88.12 97 GLY A CA 1
ATOM 797 C C . GLY A 1 97 ? -9.726 -4.386 10.739 1.00 88.12 97 GLY A C 1
ATOM 798 O O . GLY A 1 97 ? -10.169 -5.434 10.279 1.00 88.12 97 GLY A O 1
ATOM 799 N N . TRP A 1 98 ? -8.470 -4.281 11.184 1.00 90.19 98 TRP A N 1
ATOM 800 C CA . TRP A 1 98 ? -7.559 -5.424 11.216 1.00 90.19 98 TRP A CA 1
ATOM 801 C C . TRP A 1 98 ? -8.041 -6.535 12.161 1.00 90.19 98 TRP A C 1
ATOM 803 O O . TRP A 1 98 ? -8.136 -7.689 11.750 1.00 90.19 98 TRP A O 1
ATOM 813 N N . LYS A 1 99 ? -8.406 -6.199 13.405 1.00 88.38 99 LYS A N 1
ATOM 814 C CA . LYS A 1 99 ? -8.928 -7.184 14.373 1.00 88.38 99 LYS A CA 1
ATOM 815 C C . LYS A 1 99 ? -10.212 -7.850 13.887 1.00 88.38 99 LYS A C 1
ATOM 817 O O . LYS A 1 99 ? -10.406 -9.045 14.102 1.00 88.38 99 LYS A O 1
ATOM 822 N N . GLU A 1 100 ? -11.088 -7.087 13.241 1.00 84.56 100 GLU A N 1
ATOM 823 C CA . GLU A 1 100 ? -12.321 -7.619 12.670 1.00 84.56 100 GLU A CA 1
ATOM 824 C C . GLU A 1 100 ? -12.034 -8.602 11.527 1.00 84.56 100 GLU A C 1
ATOM 826 O O . GLU A 1 100 ? -12.609 -9.690 11.515 1.00 84.56 100 GLU A O 1
ATOM 831 N N . ALA A 1 101 ? -11.082 -8.290 10.643 1.00 81.06 101 ALA A N 1
ATOM 832 C CA . ALA A 1 101 ? -10.654 -9.193 9.575 1.00 81.06 101 ALA A CA 1
ATOM 833 C C . ALA A 1 101 ? -10.108 -10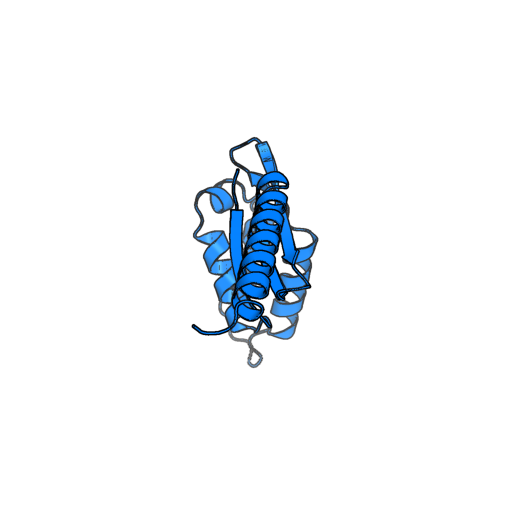.523 10.112 1.00 81.06 101 ALA A C 1
ATOM 835 O O . ALA A 1 101 ? -10.532 -11.587 9.667 1.00 81.06 101 ALA A O 1
ATOM 836 N N . GLN A 1 102 ? -9.261 -10.477 11.146 1.00 82.25 102 GLN A N 1
ATOM 837 C CA . GLN A 1 102 ? -8.782 -11.689 11.822 1.00 82.25 102 GLN A CA 1
ATOM 838 C C . GLN A 1 102 ? -9.935 -12.515 12.421 1.00 82.25 102 GLN A C 1
ATOM 840 O O . GLN A 1 102 ? -9.914 -13.745 12.397 1.00 82.25 102 GLN A O 1
ATOM 845 N N . GLY A 1 103 ? -10.962 -11.844 12.952 1.00 77.50 103 GLY A N 1
ATOM 846 C CA . GLY A 1 103 ? -12.149 -12.491 13.509 1.00 77.50 103 GLY A CA 1
ATOM 847 C C . GLY A 1 103 ? -13.047 -13.158 12.462 1.00 77.50 103 GLY A C 1
ATOM 848 O O . GLY A 1 103 ? -13.657 -14.185 12.765 1.00 77.50 103 GLY A O 1
ATOM 849 N N . PHE A 1 104 ? -13.142 -12.608 11.248 1.00 70.50 104 PHE A N 1
ATOM 850 C CA . PHE A 1 104 ? -13.868 -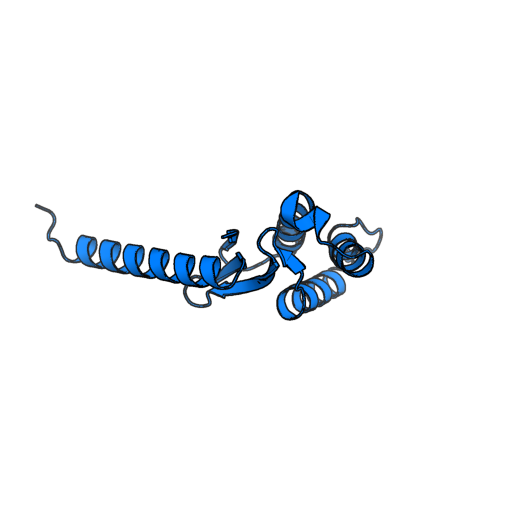13.236 10.139 1.00 70.50 104 PHE A CA 1
ATOM 851 C C . PHE A 1 104 ? -13.153 -14.490 9.630 1.00 70.50 104 PHE A C 1
ATOM 853 O O . PHE A 1 104 ? -13.789 -15.539 9.533 1.00 70.50 104 PHE A O 1
ATOM 860 N N . GLU A 1 105 ? -11.841 -14.414 9.408 1.00 69.25 105 GLU A N 1
ATOM 861 C CA . GLU A 1 105 ? -11.028 -15.548 8.945 1.00 69.25 105 GLU A CA 1
ATOM 862 C C . GLU A 1 105 ? -11.090 -16.737 9.917 1.00 69.25 105 GLU A C 1
ATOM 864 O O . GLU A 1 105 ? -11.319 -17.878 9.509 1.00 69.25 105 GLU A O 1
ATOM 869 N N . ALA A 1 106 ? -10.987 -16.478 11.227 1.00 65.12 106 ALA A N 1
ATOM 870 C CA . ALA A 1 106 ? -11.114 -17.519 12.249 1.00 65.12 106 ALA A CA 1
ATOM 871 C C . ALA A 1 106 ? -12.474 -18.244 12.181 1.00 65.12 106 ALA A C 1
ATOM 873 O O . ALA A 1 106 ? -12.544 -19.469 12.282 1.00 65.12 106 ALA A O 1
ATOM 874 N N . ARG A 1 107 ? -13.563 -17.500 11.942 1.00 67.19 107 ARG A N 1
ATOM 875 C CA . ARG A 1 107 ? -14.915 -18.071 11.822 1.00 67.19 107 ARG A CA 1
ATOM 876 C C . ARG A 1 107 ? -15.098 -18.869 10.532 1.00 67.19 107 ARG A C 1
ATOM 878 O O . ARG A 1 107 ? -15.783 -19.892 10.553 1.00 67.19 107 ARG A O 1
ATOM 885 N N . GLU A 1 108 ? -14.504 -18.435 9.421 1.00 64.62 108 GLU A N 1
ATOM 886 C CA . GLU A 1 108 ? -14.538 -19.185 8.159 1.00 64.62 108 GLU A CA 1
ATOM 887 C C . GLU A 1 108 ? -13.749 -20.497 8.244 1.00 64.62 108 GLU A C 1
ATOM 889 O O . GLU A 1 108 ? -14.211 -21.532 7.744 1.00 64.62 108 GLU A O 1
ATOM 894 N N . MET A 1 109 ? -12.599 -20.495 8.926 1.00 63.91 109 MET A N 1
ATOM 895 C CA . MET A 1 109 ? -11.850 -21.717 9.219 1.00 63.91 109 MET A CA 1
ATOM 896 C C . MET A 1 109 ? -12.661 -22.701 10.056 1.00 63.91 109 MET A C 1
ATOM 898 O O . MET A 1 109 ? -12.783 -23.867 9.669 1.00 63.91 109 MET A O 1
ATOM 902 N N . ASP A 1 110 ? -13.245 -22.239 11.163 1.00 66.88 110 ASP A N 1
ATOM 903 C CA . ASP A 1 110 ? -14.051 -23.079 12.051 1.00 66.88 110 ASP A CA 1
ATOM 904 C C . ASP A 1 110 ? -15.252 -23.677 11.305 1.00 66.88 110 ASP A C 1
ATOM 906 O O . ASP A 1 110 ? -15.499 -24.885 11.368 1.00 66.88 110 ASP A O 1
ATOM 910 N N . ALA A 1 111 ? -15.956 -22.867 10.508 1.00 67.12 111 ALA A N 1
ATOM 911 C CA . ALA A 1 111 ? -17.067 -23.332 9.681 1.00 67.12 111 ALA A CA 1
ATOM 912 C C . ALA A 1 111 ? -16.628 -24.357 8.617 1.00 67.12 111 ALA A C 1
ATOM 914 O O . ALA A 1 111 ? -17.343 -25.327 8.344 1.00 67.12 111 ALA A O 1
ATOM 915 N N . SER A 1 112 ? -15.450 -24.172 8.020 1.00 66.12 112 SER A N 1
ATOM 916 C CA . SER A 1 112 ? -14.885 -25.093 7.027 1.00 66.12 112 SER A CA 1
ATOM 917 C C . SER A 1 112 ? -14.455 -26.426 7.643 1.00 66.12 112 SER A C 1
ATOM 919 O O . SER A 1 112 ? -14.654 -27.482 7.035 1.00 66.12 112 SER A O 1
ATOM 921 N N . LEU A 1 113 ? -13.898 -26.400 8.855 1.00 66.12 113 LEU A N 1
ATOM 922 C CA . LEU A 1 113 ? -13.541 -27.595 9.621 1.00 66.12 113 LEU A CA 1
ATOM 923 C C . LEU A 1 113 ? -14.791 -28.371 10.051 1.00 66.12 113 LEU A C 1
ATOM 925 O O . LEU A 1 113 ? -14.851 -29.584 9.846 1.00 66.12 113 LEU A O 1
ATOM 929 N N . LEU A 1 114 ? -15.822 -27.677 10.540 1.00 65.69 114 LEU A N 1
ATOM 930 C CA . LEU A 1 114 ? -17.114 -28.274 10.892 1.00 65.69 114 LEU A CA 1
ATOM 931 C C . LEU A 1 114 ? -17.779 -28.962 9.689 1.00 65.69 114 LEU A C 1
ATOM 933 O O . LEU A 1 114 ? -18.248 -30.093 9.805 1.00 65.69 114 LEU A O 1
ATOM 937 N N . LYS A 1 115 ? -17.758 -28.339 8.502 1.00 63.00 115 LYS A N 1
ATOM 938 C CA . LYS A 1 115 ? -18.284 -28.953 7.266 1.00 63.00 115 LYS A CA 1
ATOM 939 C C . LYS A 1 115 ? -17.513 -30.199 6.825 1.00 63.00 115 LYS A C 1
ATOM 941 O O . LYS A 1 115 ? -18.114 -31.096 6.246 1.00 63.00 115 LYS A O 1
ATOM 946 N N . LYS A 1 116 ? -16.202 -30.271 7.080 1.00 64.00 116 LYS A N 1
ATOM 947 C CA . LYS A 1 116 ? -15.378 -31.453 6.763 1.00 64.00 116 LYS A CA 1
ATOM 948 C C . LYS A 1 116 ? -15.604 -32.620 7.729 1.00 64.00 116 LYS A C 1
ATOM 950 O O . LYS A 1 116 ? -15.348 -33.757 7.348 1.00 64.00 116 LYS A O 1
ATOM 955 N N . GLN A 1 117 ? -16.059 -32.350 8.953 1.00 62.28 117 GLN A N 1
ATOM 956 C CA . GLN A 1 117 ? -16.324 -33.376 9.969 1.00 62.28 117 GLN A CA 1
ATOM 957 C C . GLN A 1 117 ? -17.739 -33.963 9.899 1.00 62.28 117 GLN A C 1
ATOM 959 O O . GLN A 1 117 ? -17.987 -35.018 10.481 1.00 62.28 117 GLN A O 1
ATOM 964 N N . LEU A 1 118 ? -18.663 -33.323 9.180 1.00 56.28 118 LEU A N 1
ATOM 965 C CA . LEU A 1 118 ? -19.993 -33.880 8.954 1.00 56.28 118 LEU A CA 1
ATOM 966 C C . LEU A 1 118 ? -19.923 -34.984 7.882 1.00 56.28 118 LEU A C 1
ATOM 968 O O . LEU A 1 118 ? -19.488 -34.710 6.758 1.00 56.28 118 LEU A O 1
ATOM 972 N N . PRO A 1 119 ? -20.345 -36.227 8.186 1.00 53.38 119 PRO A N 1
ATOM 973 C CA . PRO A 1 119 ? -20.455 -37.261 7.168 1.00 53.38 119 PRO A CA 1
ATOM 974 C C . PRO A 1 119 ? -21.466 -36.804 6.113 1.00 53.38 119 PRO A C 1
ATOM 976 O O . PRO A 1 119 ? -22.521 -36.263 6.446 1.00 53.38 119 PRO A O 1
ATOM 979 N N . LYS A 1 120 ? -21.128 -36.996 4.833 1.00 56.09 120 LYS A N 1
ATOM 980 C CA . LYS A 1 120 ? -22.067 -36.762 3.732 1.00 56.09 120 LYS A CA 1
ATOM 981 C C . LYS A 1 120 ? -23.245 -37.724 3.917 1.00 56.09 120 LYS A C 1
ATOM 983 O O . LYS A 1 120 ? -23.057 -38.928 3.753 1.00 56.09 120 LYS A O 1
ATOM 988 N N . LEU A 1 121 ? -24.390 -37.185 4.333 1.00 46.12 121 LEU A N 1
ATOM 989 C CA . LEU A 1 121 ? -25.682 -37.875 4.348 1.00 46.12 121 LEU A CA 1
ATOM 990 C C . LEU A 1 121 ? -26.207 -38.038 2.921 1.00 46.12 121 LEU A C 1
ATOM 992 O O . LEU A 1 121 ? -26.027 -37.086 2.125 1.00 46.12 121 LEU A O 1
#

Secondary structure (DSSP, 8-state):
--EEEEEES---HHHHHHHHHHHHH-HHHHTT--HHHHHHHHHHHS----TTTTHHHHHHHHHHHHHH-EEE-TTSPEEEEEEETTTTEEEEE-HHHHHHHHHHHHHHHHHHHHHHHS---

Radius of gyration: 17.29 Å; Cα contacts (8 Å, |Δi|>4): 129; chains: 1; bounding box: 41×53×34 Å

Mean predicted aligned error: 6.92 Å

pLDDT: mean 85.66, std 10.98, range [46.12, 95.31]

Solvent-accessible surface area (backbone atoms only — not comparable to full-atom values): 6974 Å² total; per-residue (Å²): 132,48,69,40,86,63,49,74,55,88,82,48,75,68,49,53,35,51,40,46,48,57,46,61,68,31,65,71,54,46,75,43,49,49,75,66,58,46,49,60,51,45,62,56,62,53,88,64,91,52,93,69,58,53,49,71,58,39,54,53,50,50,51,51,44,54,75,67,47,69,36,56,38,100,85,71,43,62,24,34,55,46,74,42,78,91,72,36,29,39,32,43,22,25,70,67,30,48,54,49,51,56,55,51,53,54,51,53,51,52,53,52,52,54,60,70,71,50,77,89,125